Protein AF-A0A2V9U7S8-F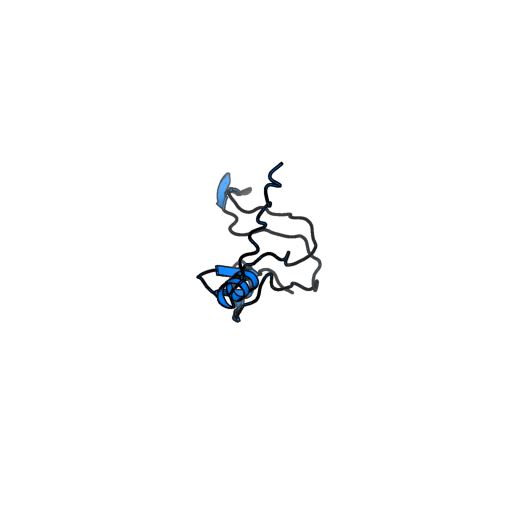1 (afdb_monomer_lite)

Sequence (102 aa):
MRLSGHRCLTRNATTADWLRANSAPNLWPVEGQVTGSFGERIDPFNGEGAFHTGVDIAATVGQPVVAPADGVVDFADFMGGYGRAIILEHGHGIVTRFGHLS

Secondary structure (DSSP, 8-state):
--------------HHHHHHHHTS--S-SS-S-EEE-SEEEE-TTT--EEEE-S-EE---TT-----SSS-EEEEEEEETTTE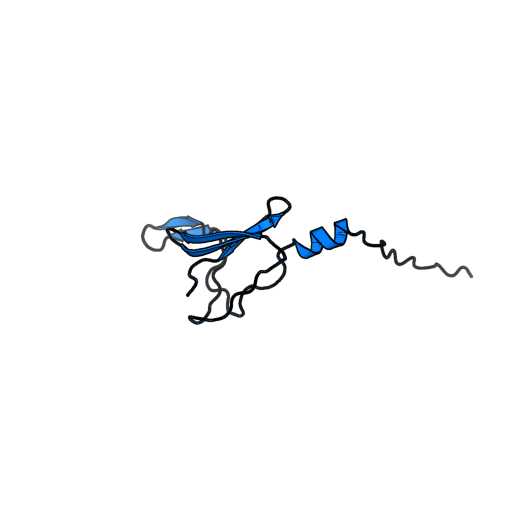EEEEEEEETTEEEEE-S--

Foldseek 3Di:
DDDDDPPPPPPPDDPVNVLVVQLDQADDFFDADFPDDFAWDQDPPPRDIDGDHDIDGDDDAPGGTHGSGDFDWPDFQQDPPFGTKTKTDSDPPDIDIHGPHD

Structure (mmCIF, N/CA/C/O backbone):
data_AF-A0A2V9U7S8-F1
#
_entry.id   AF-A0A2V9U7S8-F1
#
loop_
_atom_site.group_PDB
_atom_site.id
_atom_site.type_symbol
_atom_site.label_atom_id
_atom_site.label_alt_id
_atom_site.label_comp_id
_atom_site.label_asym_id
_atom_site.label_entity_id
_atom_site.label_seq_id
_atom_site.pdbx_PDB_ins_code
_atom_site.Cartn_x
_atom_site.Cartn_y
_atom_site.Cartn_z
_atom_site.occupancy
_atom_site.B_iso_or_equiv
_atom_site.auth_seq_id
_atom_site.auth_comp_id
_atom_site.auth_asym_id
_atom_site.auth_atom_id
_atom_site.pdbx_PDB_model_num
ATOM 1 N N . MET A 1 1 ? 21.425 35.302 -41.911 1.00 39.81 1 MET A N 1
ATOM 2 C CA . MET A 1 1 ? 20.338 35.050 -40.941 1.00 39.81 1 MET A CA 1
ATOM 3 C C . MET A 1 1 ? 20.243 33.536 -40.723 1.00 39.81 1 MET A C 1
ATOM 5 O O . MET A 1 1 ? 19.688 32.850 -41.569 1.00 39.81 1 MET A O 1
ATOM 9 N N . ARG A 1 2 ? 20.905 32.972 -39.701 1.00 36.66 2 ARG A N 1
ATOM 10 C CA . ARG A 1 2 ? 20.829 31.529 -39.392 1.00 36.66 2 ARG A CA 1
ATOM 11 C C . ARG A 1 2 ? 19.683 31.315 -38.406 1.00 36.66 2 ARG A C 1
ATOM 13 O O . ARG A 1 2 ? 19.734 31.860 -37.310 1.00 36.66 2 ARG A O 1
ATOM 20 N N . LEU A 1 3 ? 18.669 30.545 -38.793 1.00 43.00 3 LEU A N 1
ATOM 21 C CA . LEU A 1 3 ? 17.646 30.070 -37.865 1.00 43.00 3 LEU A CA 1
ATOM 22 C C . LEU A 1 3 ? 18.256 28.934 -37.035 1.00 43.00 3 LEU A C 1
ATOM 24 O O . LEU A 1 3 ? 18.629 27.889 -37.567 1.00 43.00 3 LEU A O 1
ATOM 28 N N . SER A 1 4 ? 18.422 29.189 -35.738 1.00 44.34 4 SER A N 1
ATOM 29 C CA . SER A 1 4 ? 18.820 28.197 -34.744 1.00 44.34 4 SER A CA 1
ATOM 30 C C . SER A 1 4 ? 17.669 27.209 -34.560 1.00 44.34 4 SER A C 1
ATOM 32 O O . SER A 1 4 ? 16.611 27.563 -34.044 1.00 44.34 4 SER A O 1
ATOM 34 N N . GLY A 1 5 ? 17.851 25.980 -35.041 1.00 44.50 5 GLY A N 1
ATOM 35 C CA . GLY A 1 5 ? 16.905 24.895 -34.821 1.00 44.50 5 GLY A CA 1
ATOM 36 C C . GLY A 1 5 ? 16.951 24.453 -33.363 1.00 44.50 5 GLY A C 1
ATOM 37 O O . GLY A 1 5 ? 17.917 23.822 -32.933 1.00 44.50 5 GLY A O 1
ATOM 38 N N . HIS A 1 6 ? 15.900 24.759 -32.607 1.00 49.09 6 HIS A N 1
ATOM 39 C CA . HIS A 1 6 ? 15.660 24.153 -31.304 1.00 49.09 6 HIS A CA 1
ATOM 40 C C . HIS A 1 6 ? 15.389 22.659 -31.501 1.00 49.09 6 HIS A C 1
ATOM 42 O O . HIS A 1 6 ? 14.307 22.239 -31.906 1.00 49.09 6 HIS A O 1
ATOM 48 N N . ARG A 1 7 ? 16.415 21.848 -31.250 1.00 50.00 7 ARG A N 1
ATOM 49 C CA . ARG A 1 7 ? 16.328 20.391 -31.251 1.00 50.00 7 ARG A CA 1
ATOM 50 C C . ARG A 1 7 ?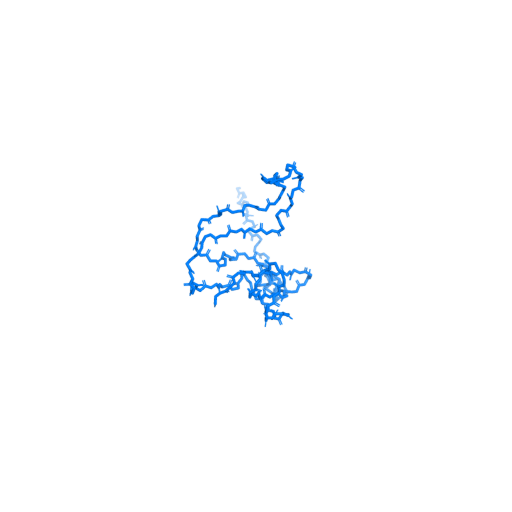 15.604 19.964 -29.972 1.00 50.00 7 ARG A C 1
ATOM 52 O O . ARG A 1 7 ? 16.228 19.829 -28.925 1.00 50.00 7 ARG A O 1
ATOM 59 N N . CYS A 1 8 ? 14.287 19.786 -30.050 1.00 55.97 8 CYS A N 1
ATOM 60 C CA . CYS A 1 8 ? 13.539 19.061 -29.027 1.00 55.97 8 CYS A CA 1
ATOM 61 C C . CYS A 1 8 ? 13.975 17.591 -29.100 1.00 55.97 8 CYS A C 1
ATOM 63 O O . CYS A 1 8 ? 13.658 16.887 -30.057 1.00 55.97 8 CYS A O 1
ATOM 65 N N . LEU A 1 9 ? 14.800 17.150 -28.149 1.00 51.44 9 LEU A N 1
ATOM 66 C CA . LEU A 1 9 ? 15.236 15.760 -28.047 1.00 51.44 9 LEU A CA 1
ATOM 67 C C . LEU A 1 9 ? 14.093 14.923 -27.460 1.00 51.44 9 LEU A C 1
ATOM 69 O O . LEU A 1 9 ? 14.092 14.617 -26.271 1.00 51.44 9 LEU A O 1
ATOM 73 N N . THR A 1 10 ? 13.125 14.515 -28.279 1.00 58.38 10 THR A N 1
ATOM 74 C CA . THR A 1 10 ? 12.291 13.360 -27.930 1.00 58.38 10 THR A CA 1
ATOM 75 C C . THR A 1 10 ? 13.189 12.128 -28.009 1.00 58.38 10 THR A C 1
ATOM 77 O O . THR A 1 10 ? 13.461 11.616 -29.096 1.00 58.38 10 THR A O 1
ATOM 80 N N . ARG A 1 11 ? 13.737 11.679 -26.872 1.00 67.25 11 ARG A N 1
ATOM 81 C CA . ARG A 1 11 ? 14.354 10.348 -26.795 1.00 67.25 11 ARG A CA 1
ATOM 82 C C . ARG A 1 11 ? 13.294 9.338 -27.229 1.00 67.25 11 ARG A C 1
ATOM 84 O O . ARG A 1 11 ? 12.199 9.336 -26.676 1.00 67.25 11 ARG A O 1
ATOM 91 N N . ASN A 1 12 ? 13.611 8.512 -28.221 1.00 77.81 12 ASN A N 1
ATOM 92 C CA . ASN A 1 12 ? 12.754 7.393 -28.593 1.00 77.81 12 ASN A CA 1
ATOM 93 C C . ASN A 1 12 ? 12.749 6.420 -27.405 1.00 77.81 12 ASN A C 1
ATOM 95 O O . ASN A 1 12 ? 13.772 5.789 -27.137 1.00 77.81 12 ASN A O 1
ATOM 99 N N . ALA A 1 13 ? 11.649 6.382 -26.653 1.00 81.94 13 ALA A N 1
ATOM 100 C CA . ALA A 1 13 ? 11.529 5.537 -25.472 1.00 81.94 13 ALA A CA 1
ATOM 101 C C . ALA A 1 13 ? 11.602 4.061 -25.878 1.00 81.94 13 ALA A C 1
ATOM 103 O O . ALA A 1 13 ? 10.939 3.626 -26.823 1.00 81.94 13 ALA A O 1
ATOM 104 N N . THR A 1 14 ? 12.428 3.300 -25.173 1.00 90.38 14 THR A N 1
ATOM 105 C CA . THR A 1 14 ? 12.557 1.856 -25.371 1.00 90.38 14 THR A CA 1
ATOM 106 C C . THR A 1 14 ? 11.468 1.111 -24.601 1.00 90.38 14 THR A C 1
ATOM 108 O O . THR A 1 14 ? 10.875 1.647 -23.667 1.00 90.38 14 THR A O 1
ATOM 111 N N . THR A 1 15 ? 11.234 -0.162 -24.924 1.00 85.81 15 THR A N 1
ATOM 112 C CA . THR A 1 15 ? 10.356 -1.028 -24.116 1.00 85.81 15 THR A CA 1
ATOM 113 C C . THR A 1 15 ? 10.787 -1.068 -22.648 1.00 85.81 15 THR A C 1
ATOM 115 O O . THR A 1 15 ? 9.940 -1.073 -21.764 1.00 85.81 15 THR A O 1
ATOM 118 N N . ALA A 1 16 ? 12.095 -1.037 -22.369 1.00 85.50 16 ALA A N 1
ATOM 119 C CA . ALA A 1 16 ? 12.609 -1.012 -21.002 1.00 85.50 16 ALA A CA 1
ATOM 120 C C . ALA A 1 16 ? 12.240 0.282 -20.255 1.00 85.50 16 ALA A C 1
ATOM 122 O O . ALA A 1 16 ? 11.968 0.232 -19.058 1.00 85.50 16 ALA A O 1
ATOM 123 N N . ASP A 1 17 ? 12.193 1.422 -20.951 1.00 88.25 17 ASP A N 1
ATOM 124 C CA . ASP A 1 17 ? 11.763 2.691 -20.355 1.00 88.25 17 ASP A CA 1
ATOM 125 C C . ASP A 1 17 ? 10.276 2.641 -19.976 1.00 88.25 17 ASP A C 1
ATOM 127 O O . ASP A 1 17 ? 9.909 3.054 -18.877 1.00 88.25 17 ASP A O 1
ATOM 131 N N . TRP A 1 18 ? 9.436 2.063 -20.842 1.00 84.25 18 TRP A N 1
ATOM 132 C CA . TRP A 1 18 ? 8.008 1.879 -20.566 1.00 84.25 18 TRP A CA 1
ATOM 133 C C . TRP A 1 18 ? 7.744 0.906 -19.419 1.00 84.25 18 TRP A C 1
ATOM 135 O O . TRP A 1 18 ? 6.954 1.214 -18.535 1.00 84.25 18 TRP A O 1
ATOM 145 N N . LEU A 1 19 ? 8.446 -0.230 -19.382 1.00 85.81 19 LEU A N 1
ATOM 146 C CA . LEU A 1 19 ? 8.313 -1.197 -18.289 1.00 85.81 19 LEU A CA 1
ATOM 147 C C . LEU A 1 19 ? 8.678 -0.573 -16.938 1.00 85.81 19 LEU A C 1
ATOM 149 O O . LEU A 1 19 ? 7.960 -0.767 -15.963 1.00 85.81 19 LEU A O 1
ATOM 153 N N . ARG A 1 20 ? 9.748 0.231 -16.888 1.00 86.94 20 ARG A N 1
ATOM 154 C CA . ARG A 1 20 ? 10.121 0.954 -15.665 1.00 86.94 20 ARG A CA 1
ATOM 155 C C . ARG A 1 20 ? 9.073 1.977 -15.247 1.00 86.94 20 ARG A C 1
ATOM 157 O O . ARG A 1 20 ? 8.778 2.077 -14.060 1.00 86.94 20 ARG A O 1
ATOM 164 N N . ALA A 1 21 ? 8.529 2.730 -16.201 1.00 88.56 21 ALA A N 1
ATOM 165 C CA . ALA A 1 21 ? 7.495 3.720 -15.921 1.00 88.56 21 ALA A CA 1
ATOM 166 C C . ALA A 1 21 ? 6.223 3.065 -15.360 1.00 88.56 21 ALA A C 1
ATOM 168 O O . ALA A 1 21 ? 5.677 3.556 -14.379 1.00 88.56 21 ALA A O 1
ATOM 169 N N . ASN A 1 22 ? 5.806 1.932 -15.927 1.00 91.94 22 ASN A N 1
ATOM 170 C CA . ASN A 1 22 ? 4.645 1.174 -15.463 1.00 91.94 22 ASN A CA 1
ATOM 171 C C . ASN A 1 22 ? 4.822 0.583 -14.058 1.00 91.94 22 ASN A C 1
ATOM 173 O O . ASN A 1 22 ? 3.861 0.527 -13.297 1.00 91.94 22 ASN A O 1
ATOM 177 N N . SER A 1 23 ? 6.042 0.163 -13.708 1.00 93.75 23 SER A N 1
ATOM 178 C CA . SER A 1 23 ? 6.373 -0.347 -12.371 1.00 93.75 23 SER A CA 1
ATOM 179 C C . SER A 1 23 ? 6.556 0.734 -11.302 1.00 93.75 23 SER A C 1
ATOM 181 O O . SER A 1 23 ? 6.769 0.408 -10.140 1.00 93.75 23 SER A O 1
ATOM 183 N N . ALA A 1 24 ? 6.559 2.018 -11.663 1.00 95.00 24 ALA A N 1
ATOM 184 C CA . ALA A 1 24 ? 6.827 3.096 -10.717 1.00 95.00 24 ALA A CA 1
ATOM 185 C C . ALA A 1 24 ? 5.522 3.542 -10.033 1.00 95.00 24 ALA A C 1
ATOM 187 O O . ALA A 1 24 ? 4.683 4.138 -10.708 1.00 95.00 24 ALA A O 1
ATOM 188 N N . PRO A 1 25 ? 5.340 3.319 -8.714 1.00 95.69 25 PRO A N 1
ATOM 189 C CA . PRO A 1 25 ? 4.115 3.694 -8.011 1.00 95.69 25 PRO A CA 1
ATOM 190 C C . PRO A 1 25 ? 3.905 5.207 -8.044 1.00 95.69 25 PRO A C 1
ATOM 192 O O . PRO A 1 25 ? 4.613 5.955 -7.370 1.00 95.69 25 PRO A O 1
ATOM 195 N N . ASN A 1 26 ? 2.953 5.667 -8.850 1.00 94.00 26 ASN A N 1
ATOM 196 C CA . ASN A 1 26 ? 2.701 7.092 -9.061 1.00 94.00 26 ASN A CA 1
ATOM 197 C C . ASN A 1 26 ? 1.213 7.466 -9.043 1.00 94.00 26 ASN A C 1
ATOM 199 O O . ASN A 1 26 ? 0.898 8.657 -9.054 1.00 94.00 26 ASN A O 1
ATOM 203 N N . LEU A 1 27 ? 0.305 6.487 -8.983 1.00 95.12 27 LEU A N 1
ATOM 204 C CA . LEU A 1 27 ? -1.115 6.742 -8.758 1.00 95.12 27 LEU A CA 1
ATOM 205 C C . LEU A 1 27 ? -1.419 6.824 -7.260 1.00 95.12 27 LEU A C 1
ATOM 207 O O . LEU A 1 27 ? -0.798 6.158 -6.430 1.00 95.12 27 LEU A O 1
ATOM 211 N N . TRP A 1 28 ? -2.417 7.634 -6.921 1.00 95.38 28 TRP A N 1
ATOM 212 C CA . TRP A 1 28 ? -2.945 7.709 -5.566 1.00 95.38 28 TRP A CA 1
ATOM 213 C C . TRP A 1 28 ? -3.886 6.514 -5.320 1.00 95.38 28 TRP A C 1
ATOM 215 O O . TRP A 1 28 ? -4.815 6.324 -6.107 1.00 95.38 28 TRP A O 1
ATOM 225 N N . PRO A 1 29 ? -3.667 5.687 -4.279 1.00 96.75 29 PRO A N 1
ATOM 226 C CA . PRO A 1 29 ? -4.339 4.389 -4.158 1.00 96.75 29 PRO A CA 1
ATOM 227 C C . PRO A 1 29 ? -5.801 4.483 -3.706 1.00 96.75 29 PRO A C 1
ATOM 229 O O . PRO A 1 29 ? -6.577 3.562 -3.951 1.00 96.75 29 PRO A O 1
ATOM 232 N N . VAL A 1 30 ? -6.187 5.573 -3.037 1.00 97.19 30 VAL A N 1
ATOM 233 C CA . VAL A 1 30 ? -7.566 5.828 -2.603 1.00 97.19 30 VAL A CA 1
ATOM 234 C C . VAL A 1 30 ? -7.799 7.326 -2.435 1.00 97.19 30 VAL A C 1
ATOM 236 O O . VAL A 1 30 ? -6.960 8.030 -1.880 1.00 97.19 30 VAL A O 1
ATOM 239 N N . GLU A 1 31 ? -8.932 7.841 -2.903 1.00 95.38 31 GLU A N 1
ATOM 240 C CA . GLU A 1 31 ? -9.289 9.247 -2.696 1.00 95.38 31 GLU A CA 1
ATOM 241 C C . GLU A 1 31 ? -9.654 9.516 -1.230 1.00 95.38 31 GLU A C 1
ATOM 243 O O . GLU A 1 31 ? -10.567 8.894 -0.684 1.00 95.38 31 GLU A O 1
ATOM 248 N N . GLY A 1 32 ? -8.952 10.465 -0.604 1.00 95.31 32 GLY A N 1
ATOM 249 C CA . GLY A 1 32 ? -9.151 10.811 0.799 1.00 95.31 32 GLY A CA 1
ATOM 250 C C . GLY A 1 32 ? -8.124 11.808 1.331 1.00 95.31 32 GLY A C 1
ATOM 251 O O . GLY A 1 32 ? -7.112 12.095 0.689 1.00 95.31 32 GLY A O 1
ATOM 252 N N . GLN A 1 33 ? -8.389 12.352 2.520 1.00 96.81 33 GLN A N 1
ATOM 253 C CA . GLN A 1 33 ? -7.443 13.228 3.214 1.00 96.81 33 GLN A CA 1
ATOM 254 C C . GLN A 1 33 ? -6.324 12.404 3.851 1.00 96.81 33 GLN A C 1
ATOM 256 O O . GLN A 1 33 ? -6.590 11.363 4.445 1.00 96.81 33 GLN A O 1
ATOM 261 N N . VAL A 1 34 ? -5.087 12.899 3.795 1.00 96.00 34 VAL A N 1
ATOM 262 C CA . VAL A 1 34 ? -3.992 12.325 4.587 1.00 96.00 34 VAL A CA 1
ATOM 263 C C . VAL A 1 34 ? -4.233 12.648 6.060 1.00 96.00 34 VAL A C 1
ATOM 265 O O . VAL A 1 34 ? -4.235 13.814 6.452 1.00 96.00 34 VAL A O 1
ATOM 268 N N . THR A 1 35 ? -4.444 11.618 6.871 1.00 94.69 35 THR A N 1
ATOM 269 C CA . THR A 1 35 ? -4.663 11.722 8.323 1.00 94.69 35 THR A CA 1
ATOM 270 C C . THR A 1 35 ? -3.408 11.364 9.115 1.00 94.69 35 THR A C 1
ATOM 272 O O . THR A 1 35 ? -3.218 11.832 10.240 1.00 94.69 35 THR A O 1
ATOM 275 N N . GLY A 1 36 ? -2.506 10.590 8.512 1.00 90.19 36 GLY A N 1
ATOM 276 C CA . GLY A 1 36 ? -1.226 10.209 9.090 1.00 90.19 36 GLY A CA 1
ATOM 277 C C . GLY A 1 36 ? -0.110 10.345 8.070 1.00 90.19 36 GLY A C 1
ATOM 278 O O . GLY A 1 36 ? -0.044 9.578 7.120 1.00 90.19 36 GLY A O 1
ATOM 279 N N . SER A 1 37 ? 0.790 11.305 8.268 1.00 91.25 37 SER A N 1
ATOM 280 C CA . SER A 1 37 ? 1.989 11.428 7.436 1.00 91.25 37 SER A CA 1
ATOM 281 C C . SER A 1 37 ? 3.034 10.379 7.813 1.00 91.25 37 SER A C 1
ATOM 283 O O . SER A 1 37 ? 3.081 9.926 8.958 1.00 91.25 37 SER A O 1
ATOM 285 N N . PHE A 1 38 ? 3.899 10.050 6.859 1.00 92.69 38 PHE A N 1
ATOM 286 C CA . PHE A 1 38 ? 5.116 9.279 7.095 1.00 92.69 38 PHE A CA 1
ATOM 287 C C . PHE A 1 38 ? 6.099 10.055 7.982 1.00 92.69 38 PHE A C 1
ATOM 289 O O . PHE A 1 38 ? 6.239 11.272 7.825 1.00 92.69 38 PHE A O 1
ATOM 296 N N . GLY A 1 39 ? 6.823 9.348 8.852 1.00 90.75 39 GLY A N 1
ATOM 297 C CA . GLY A 1 39 ? 7.943 9.896 9.619 1.00 90.75 39 GLY A CA 1
ATOM 298 C C . GLY A 1 39 ? 7.802 9.790 11.137 1.00 90.75 39 GLY A C 1
ATOM 299 O O . GLY A 1 39 ? 6.948 9.074 11.663 1.00 90.75 39 GLY A O 1
ATOM 300 N N . GLU A 1 40 ? 8.683 10.504 11.839 1.00 84.62 40 GLU A N 1
ATOM 301 C CA . GLU A 1 40 ? 8.725 10.540 13.302 1.00 84.62 40 GLU A CA 1
ATOM 302 C C . GLU A 1 40 ? 7.493 11.222 13.897 1.00 84.62 40 GLU A C 1
ATOM 304 O O . GLU A 1 40 ? 7.010 12.250 13.416 1.00 84.62 40 GLU A O 1
ATOM 309 N N . ARG A 1 41 ? 6.998 10.639 14.985 1.00 79.69 41 ARG A N 1
ATOM 310 C CA . ARG A 1 41 ? 5.890 11.133 15.793 1.00 79.69 41 ARG A CA 1
ATOM 311 C C . ARG A 1 41 ? 6.243 10.910 17.261 1.00 79.69 41 ARG A C 1
ATOM 313 O O . ARG A 1 41 ? 7.027 10.029 17.598 1.00 79.69 41 ARG A O 1
ATOM 320 N N . ILE A 1 42 ? 5.658 11.710 18.137 1.00 75.75 42 ILE A N 1
ATOM 321 C CA . ILE A 1 42 ? 5.751 11.479 19.579 1.00 75.75 42 ILE A CA 1
ATOM 322 C C . ILE A 1 42 ? 4.627 10.512 19.943 1.00 75.75 42 ILE A C 1
ATOM 324 O O . ILE A 1 42 ? 3.469 10.768 19.603 1.00 75.75 42 ILE A O 1
ATOM 328 N N . ASP A 1 43 ? 4.967 9.405 20.597 1.00 68.12 43 ASP A N 1
ATOM 329 C CA . ASP A 1 43 ? 3.994 8.475 21.155 1.00 68.12 43 ASP A CA 1
ATOM 330 C C . ASP A 1 43 ? 3.147 9.217 22.210 1.00 68.12 43 ASP A C 1
ATOM 332 O O . ASP A 1 43 ? 3.693 9.761 23.178 1.00 68.12 43 ASP A O 1
ATOM 336 N N . PRO A 1 44 ? 1.815 9.287 22.040 1.00 66.88 44 PRO A N 1
ATOM 337 C CA . PRO A 1 44 ? 0.957 10.072 22.922 1.00 66.88 44 PRO A CA 1
ATOM 338 C C . PRO A 1 44 ? 0.764 9.445 24.314 1.00 66.88 44 PRO A C 1
ATOM 340 O O . PRO A 1 44 ? 0.177 10.091 25.181 1.00 66.88 44 PRO A O 1
ATOM 343 N N . PHE A 1 45 ? 1.223 8.211 24.542 1.00 69.38 45 PHE A N 1
ATOM 344 C CA . PHE A 1 45 ? 1.042 7.463 25.785 1.00 69.38 45 PHE A CA 1
ATOM 345 C C . PHE A 1 45 ? 2.291 7.448 26.667 1.00 69.38 45 PHE A C 1
ATOM 347 O O . PHE A 1 45 ? 2.160 7.575 27.884 1.00 69.38 45 PHE A O 1
ATOM 354 N N . ASN A 1 46 ? 3.487 7.298 26.092 1.00 79.12 46 ASN A N 1
ATOM 355 C CA . ASN A 1 46 ? 4.739 7.251 26.863 1.00 79.12 46 ASN A CA 1
ATOM 356 C C . ASN A 1 46 ? 5.721 8.393 26.536 1.00 79.12 46 ASN A C 1
ATOM 358 O O . ASN A 1 46 ? 6.716 8.549 27.242 1.00 79.12 46 ASN A O 1
ATOM 362 N N . GLY A 1 47 ? 5.429 9.218 25.524 1.00 69.69 47 GLY A N 1
ATOM 363 C CA . GLY A 1 47 ? 6.280 10.335 25.112 1.00 69.69 47 GLY A CA 1
ATOM 364 C C . GLY A 1 47 ? 7.566 9.917 24.393 1.00 69.69 47 GLY A C 1
ATOM 365 O O . GLY A 1 47 ? 8.400 10.777 24.110 1.00 69.69 47 GLY A O 1
ATOM 366 N N . GLU A 1 48 ? 7.743 8.628 24.098 1.00 73.81 48 GLU A N 1
ATOM 367 C CA . GLU A 1 48 ? 8.875 8.133 23.321 1.00 73.81 48 GLU A CA 1
ATOM 368 C C . GLU A 1 48 ? 8.671 8.384 21.820 1.00 73.81 48 GLU A C 1
ATOM 370 O O . GLU A 1 48 ? 7.569 8.656 21.342 1.00 73.81 48 GLU A O 1
ATOM 375 N N . GLY A 1 49 ? 9.757 8.331 21.049 1.00 71.94 49 GLY A N 1
ATOM 376 C CA . GLY A 1 49 ? 9.676 8.458 19.597 1.00 71.94 49 GLY A CA 1
ATOM 377 C C . GLY A 1 49 ? 9.017 7.227 18.975 1.00 71.94 49 GLY A C 1
ATOM 378 O O . GLY A 1 49 ? 9.513 6.113 19.127 1.00 71.94 49 GLY A O 1
ATOM 379 N N . ALA A 1 50 ? 7.939 7.432 18.224 1.00 78.75 50 ALA A N 1
ATOM 380 C CA . ALA A 1 50 ? 7.334 6.436 17.348 1.00 78.75 50 ALA A CA 1
ATOM 381 C C . ALA A 1 50 ? 7.590 6.817 15.883 1.00 78.75 50 ALA A C 1
ATOM 383 O O . ALA A 1 50 ? 7.568 7.992 15.525 1.00 78.75 50 ALA A O 1
ATOM 384 N N . PHE A 1 51 ? 7.810 5.839 15.005 1.00 84.88 51 PHE A N 1
ATOM 385 C CA . PHE A 1 51 ? 8.024 6.101 13.580 1.00 84.88 51 PHE A CA 1
ATOM 386 C C . PHE A 1 51 ? 6.896 5.503 12.744 1.00 84.88 51 PHE A C 1
ATOM 388 O O . PHE A 1 51 ? 6.690 4.289 12.736 1.00 84.88 51 PHE A O 1
ATOM 395 N N . HIS A 1 52 ? 6.177 6.353 12.015 1.00 89.88 52 HIS A N 1
ATOM 396 C CA . HIS A 1 52 ? 5.136 5.919 11.102 1.00 89.88 52 HIS A CA 1
ATOM 397 C C . HIS A 1 52 ? 5.745 5.588 9.738 1.00 89.88 52 HIS A C 1
ATOM 399 O O . HIS A 1 52 ? 6.187 6.468 9.000 1.00 89.88 52 HIS A O 1
ATOM 405 N N . THR A 1 53 ? 5.783 4.296 9.416 1.00 91.69 53 THR A N 1
ATOM 406 C CA . THR A 1 53 ? 6.424 3.749 8.210 1.00 91.69 53 THR A CA 1
ATOM 407 C C . THR A 1 53 ? 5.541 3.806 6.960 1.00 91.69 53 THR A C 1
ATOM 409 O O . THR A 1 53 ? 5.910 3.248 5.929 1.00 91.69 53 THR A O 1
ATOM 412 N N . GLY A 1 54 ? 4.400 4.497 7.023 1.00 92.62 54 GLY A N 1
ATOM 413 C CA . GLY A 1 54 ? 3.445 4.622 5.927 1.00 92.62 54 GLY A CA 1
ATOM 414 C C . GLY A 1 54 ? 2.725 5.967 5.917 1.00 92.62 54 GLY A C 1
ATOM 415 O O . GLY A 1 54 ? 3.106 6.907 6.612 1.00 92.62 54 GLY A O 1
ATOM 416 N N . VAL A 1 55 ? 1.690 6.054 5.087 1.00 95.31 55 VAL A N 1
ATOM 417 C CA . VAL A 1 55 ? 0.775 7.195 5.024 1.00 95.31 55 VAL A CA 1
ATOM 418 C C . VAL A 1 55 ? -0.639 6.669 5.226 1.00 95.31 55 VAL A C 1
ATOM 420 O O . VAL A 1 55 ? -1.060 5.765 4.507 1.00 95.31 55 VAL A O 1
ATOM 423 N N . ASP A 1 56 ? -1.368 7.263 6.166 1.00 96.19 56 ASP A N 1
ATOM 424 C CA . ASP A 1 56 ? -2.776 6.959 6.395 1.00 96.19 56 ASP A CA 1
ATOM 425 C C . ASP A 1 56 ? -3.633 7.932 5.597 1.00 96.19 56 ASP A C 1
ATOM 427 O O . ASP A 1 56 ? -3.499 9.156 5.717 1.00 96.19 56 ASP A O 1
ATOM 431 N N . ILE A 1 57 ? -4.530 7.373 4.791 1.00 97.50 57 ILE A N 1
ATOM 432 C CA . ILE A 1 57 ? -5.482 8.117 3.977 1.00 97.50 57 ILE A CA 1
ATOM 433 C C . ILE A 1 57 ? -6.878 7.757 4.477 1.00 97.50 57 ILE A C 1
ATOM 435 O O . ILE A 1 57 ? -7.227 6.582 4.573 1.00 97.50 57 ILE A O 1
ATOM 439 N N . ALA A 1 58 ? -7.677 8.768 4.813 1.00 97.19 58 ALA A N 1
ATOM 440 C CA . ALA A 1 58 ? -9.054 8.570 5.239 1.00 97.19 58 ALA A CA 1
ATOM 441 C C . ALA A 1 58 ? -9.869 7.900 4.126 1.00 97.19 58 ALA A C 1
ATOM 443 O O . ALA A 1 58 ? -9.938 8.417 3.014 1.00 97.19 58 ALA A O 1
ATOM 444 N N . ALA A 1 59 ? -10.526 6.791 4.453 1.00 97.06 59 ALA A N 1
ATOM 445 C CA . ALA A 1 59 ? -11.396 6.056 3.547 1.00 97.06 59 ALA A CA 1
ATOM 446 C C . ALA A 1 59 ? -12.608 5.495 4.302 1.00 97.06 59 ALA A C 1
ATOM 448 O O . ALA A 1 59 ? -12.566 5.283 5.517 1.00 97.06 59 ALA A O 1
ATOM 449 N N . THR A 1 60 ? -13.698 5.252 3.579 1.00 97.25 60 THR A N 1
ATOM 450 C CA . THR A 1 60 ? -14.866 4.535 4.113 1.00 97.25 60 THR A CA 1
ATOM 451 C C . THR A 1 60 ? -14.677 3.019 3.995 1.00 97.25 60 THR A C 1
ATOM 453 O O . THR A 1 60 ? -13.955 2.538 3.124 1.00 97.25 60 THR A O 1
ATOM 456 N N . VAL A 1 61 ? -15.318 2.240 4.873 1.00 97.00 61 VAL A N 1
ATOM 457 C CA . VAL A 1 61 ? -15.285 0.766 4.794 1.00 97.00 61 VAL A CA 1
ATOM 458 C C . VAL A 1 61 ? -15.864 0.317 3.448 1.00 97.00 61 VAL A C 1
ATOM 460 O O . VAL A 1 61 ? -16.950 0.749 3.070 1.00 97.00 61 VAL A O 1
ATOM 463 N N . GLY A 1 62 ? -15.147 -0.554 2.734 1.00 96.81 62 GLY A N 1
ATOM 464 C CA . GLY A 1 62 ? -15.529 -1.040 1.407 1.00 96.81 62 GLY A CA 1
ATOM 465 C C . GLY A 1 62 ? -15.149 -0.110 0.254 1.00 96.81 62 GLY A C 1
ATOM 466 O O . GLY A 1 62 ? -15.420 -0.450 -0.897 1.00 96.81 62 GLY A O 1
ATOM 467 N N . GLN A 1 63 ? -14.526 1.044 0.523 1.00 97.75 63 GLN A N 1
ATOM 468 C CA . GLN A 1 63 ? -14.043 1.926 -0.535 1.00 97.75 63 GLN A CA 1
ATOM 469 C C . GLN A 1 63 ? -12.965 1.211 -1.370 1.00 97.75 63 GLN A C 1
ATOM 471 O O . GLN A 1 63 ? -12.016 0.671 -0.794 1.00 97.75 63 GLN A O 1
ATOM 476 N N . PRO A 1 64 ? -13.080 1.194 -2.712 1.00 97.12 64 PRO A N 1
ATOM 477 C CA . PRO A 1 64 ? -12.090 0.546 -3.562 1.00 97.12 64 PRO A CA 1
ATOM 478 C C . PRO A 1 64 ? -10.696 1.156 -3.398 1.00 97.12 64 PRO A C 1
ATOM 480 O O . PRO A 1 64 ? -10.540 2.377 -3.416 1.00 97.12 64 PRO A O 1
ATOM 483 N N . VAL A 1 65 ? -9.692 0.286 -3.293 1.00 97.88 65 VAL A N 1
ATOM 484 C CA . VAL A 1 65 ? -8.269 0.642 -3.289 1.00 97.88 65 VAL A CA 1
ATOM 485 C C . VAL A 1 65 ? -7.655 0.146 -4.591 1.00 97.88 65 VAL A C 1
ATOM 487 O O . VAL A 1 65 ? -7.868 -1.005 -4.978 1.00 97.88 65 VAL A O 1
ATOM 490 N N . VAL A 1 66 ? -6.907 1.009 -5.273 1.00 97.69 66 VAL A N 1
ATOM 491 C CA . VAL A 1 66 ? -6.255 0.687 -6.546 1.00 97.69 66 VAL A CA 1
ATOM 492 C C . VAL A 1 66 ? -4.751 0.517 -6.371 1.00 97.69 66 VAL A C 1
ATOM 494 O O . VAL A 1 66 ? -4.121 1.176 -5.542 1.00 97.69 66 VAL A O 1
ATOM 497 N N . ALA A 1 67 ? -4.167 -0.367 -7.179 1.00 97.69 67 ALA A N 1
ATOM 498 C CA . ALA A 1 67 ? -2.722 -0.517 -7.238 1.00 97.69 67 ALA A CA 1
ATOM 499 C C . ALA A 1 67 ? -2.093 0.754 -7.847 1.00 97.69 67 ALA A C 1
ATOM 501 O O . ALA A 1 67 ? -2.548 1.219 -8.893 1.00 97.69 67 ALA A O 1
ATOM 502 N N . PRO A 1 68 ? -1.044 1.319 -7.227 1.00 97.19 68 PRO A N 1
ATOM 503 C CA . PRO A 1 68 ? -0.437 2.566 -7.670 1.00 97.19 68 PRO A CA 1
ATOM 504 C C . PRO A 1 68 ? 0.451 2.423 -8.918 1.00 97.19 68 PRO A C 1
ATOM 506 O O . PRO A 1 68 ? 0.898 3.434 -9.458 1.00 97.19 68 PRO A O 1
ATOM 509 N N . ALA A 1 69 ? 0.739 1.183 -9.323 1.00 97.50 69 ALA A N 1
ATOM 510 C CA . ALA A 1 69 ? 1.549 0.779 -10.470 1.00 97.50 69 ALA A CA 1
ATOM 511 C C . ALA A 1 69 ? 1.306 -0.705 -10.798 1.00 97.50 69 ALA A C 1
ATOM 513 O O . ALA A 1 69 ? 0.739 -1.437 -9.978 1.00 97.50 69 ALA A O 1
ATOM 514 N N . ASP A 1 70 ? 1.794 -1.152 -11.958 1.00 97.12 70 ASP A N 1
ATOM 515 C CA . ASP A 1 70 ? 1.820 -2.569 -12.335 1.00 97.12 70 ASP A CA 1
ATOM 516 C C . ASP A 1 70 ? 2.679 -3.362 -11.341 1.00 97.12 70 ASP A C 1
ATOM 518 O O . ASP A 1 70 ? 3.751 -2.909 -10.936 1.00 97.12 70 ASP A O 1
ATOM 522 N N . GLY A 1 71 ? 2.231 -4.553 -10.946 1.00 96.31 71 GLY A N 1
ATOM 523 C CA . GLY A 1 71 ? 2.958 -5.394 -9.997 1.00 96.31 71 GLY A CA 1
ATOM 524 C C . GLY A 1 71 ? 2.346 -6.779 -9.823 1.00 96.31 71 GLY A C 1
ATOM 525 O O . GLY A 1 71 ? 1.312 -7.104 -10.410 1.00 96.31 71 GLY A O 1
ATOM 526 N N . VAL A 1 72 ? 3.001 -7.594 -9.000 1.00 98.00 72 VAL A N 1
ATOM 527 C CA . VAL A 1 72 ? 2.581 -8.953 -8.644 1.00 98.00 72 VAL A CA 1
ATOM 528 C C . VAL A 1 72 ? 2.241 -8.997 -7.160 1.00 98.00 72 VAL A C 1
ATOM 530 O O . VAL A 1 72 ? 2.958 -8.437 -6.334 1.00 98.00 72 VAL A O 1
ATOM 533 N N . VAL A 1 73 ? 1.141 -9.666 -6.816 1.00 98.25 73 VAL A N 1
ATOM 534 C CA . VAL A 1 73 ? 0.772 -9.902 -5.416 1.00 98.25 73 VAL A CA 1
ATOM 535 C C . VAL A 1 73 ? 1.786 -10.852 -4.786 1.00 98.25 73 VAL A C 1
ATOM 537 O O . VAL A 1 73 ? 1.864 -12.015 -5.173 1.00 98.25 73 VAL A O 1
ATOM 540 N N . ASP A 1 74 ? 2.530 -10.348 -3.805 1.00 98.06 74 ASP A N 1
ATOM 541 C CA . ASP A 1 74 ? 3.475 -11.125 -2.994 1.00 98.06 74 ASP A CA 1
ATOM 542 C C . ASP A 1 74 ? 2.799 -11.668 -1.721 1.00 98.06 74 ASP A C 1
ATOM 544 O O . ASP A 1 74 ? 3.101 -12.762 -1.250 1.00 98.06 74 ASP A O 1
ATOM 548 N N . PHE A 1 75 ? 1.813 -10.935 -1.186 1.00 98.62 75 PHE A N 1
ATOM 549 C CA . PHE A 1 75 ? 1.044 -11.334 -0.005 1.00 98.62 75 PHE A CA 1
ATOM 550 C C . PHE A 1 75 ? -0.395 -10.805 -0.055 1.00 98.62 75 PHE A C 1
ATOM 552 O O . PHE A 1 75 ? -0.618 -9.659 -0.449 1.00 98.62 75 PHE A O 1
ATOM 559 N N . ALA A 1 76 ? -1.358 -11.615 0.396 1.00 98.25 76 ALA A N 1
ATOM 560 C CA . ALA A 1 76 ? -2.763 -11.233 0.556 1.00 98.25 76 ALA A CA 1
ATOM 561 C C . ALA A 1 76 ? -3.432 -12.059 1.672 1.00 98.25 76 ALA A C 1
ATOM 563 O O . ALA A 1 76 ? -4.020 -13.106 1.408 1.00 98.25 76 ALA A O 1
ATOM 564 N N . ASP A 1 77 ? -3.314 -11.604 2.921 1.00 98.44 77 ASP A N 1
ATOM 565 C CA . ASP A 1 77 ? -3.926 -12.237 4.101 1.00 98.44 77 ASP A CA 1
ATOM 566 C C . ASP A 1 77 ? -3.934 -11.256 5.298 1.00 98.44 77 ASP A C 1
ATOM 568 O O . ASP A 1 77 ? -3.649 -10.062 5.162 1.00 98.44 77 ASP A O 1
ATOM 572 N N . PHE A 1 78 ? -4.258 -11.733 6.497 1.00 98.19 78 PHE A N 1
ATOM 573 C CA . PHE A 1 78 ? -4.075 -11.009 7.747 1.00 98.19 78 PHE A CA 1
ATOM 574 C C . PHE A 1 78 ? -2.596 -10.908 8.141 1.00 98.19 78 PHE A C 1
ATOM 576 O O . PHE A 1 78 ? -1.876 -11.900 8.230 1.00 98.19 78 PHE A O 1
ATOM 583 N N . MET A 1 79 ? -2.164 -9.692 8.472 1.00 97.00 79 MET A N 1
ATOM 584 C CA . MET A 1 79 ? -0.830 -9.373 8.968 1.00 97.00 79 MET A CA 1
ATOM 585 C C . MET A 1 79 ? -0.936 -8.611 10.292 1.00 97.00 79 MET A C 1
ATOM 587 O O . MET A 1 79 ? -1.687 -7.642 10.411 1.00 97.00 79 MET A O 1
ATOM 591 N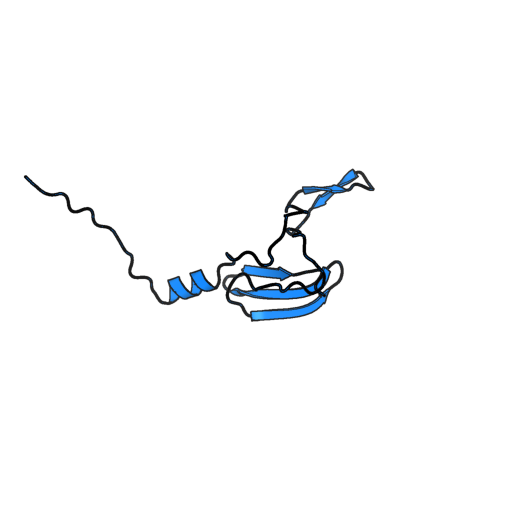 N . GLY A 1 80 ? -0.180 -9.044 11.305 1.00 94.81 80 GLY A N 1
ATOM 592 C CA . GLY A 1 80 ? -0.172 -8.407 12.626 1.00 94.81 80 GLY A CA 1
ATOM 593 C C . GLY A 1 80 ? 0.081 -6.897 12.540 1.00 94.81 80 GLY A C 1
ATOM 594 O O . GLY A 1 80 ? 0.896 -6.443 11.740 1.00 94.81 80 GLY A O 1
ATOM 595 N N . GLY A 1 81 ? -0.656 -6.111 13.327 1.00 90.94 81 GLY A N 1
ATOM 596 C CA . GLY A 1 81 ? -0.617 -4.642 13.292 1.00 90.94 81 GLY A CA 1
ATOM 597 C C . GLY A 1 81 ? -1.339 -4.009 12.094 1.00 90.94 81 GLY A C 1
ATOM 598 O O . GLY A 1 81 ? -1.986 -2.987 12.269 1.00 90.94 81 GLY A O 1
ATOM 599 N N . TYR A 1 82 ? -1.310 -4.637 10.914 1.00 94.75 82 TYR A N 1
ATOM 600 C CA . TYR A 1 82 ? -1.939 -4.130 9.687 1.00 94.75 82 TYR A CA 1
ATOM 601 C C . TYR A 1 82 ? -3.376 -4.632 9.470 1.00 94.75 82 TYR A C 1
ATOM 603 O O . TYR A 1 82 ? -4.127 -4.023 8.718 1.00 94.75 82 TYR A O 1
ATOM 611 N N . GLY A 1 83 ? -3.799 -5.730 10.101 1.00 97.50 83 GLY A N 1
ATOM 612 C CA . GLY A 1 83 ? -5.093 -6.356 9.799 1.00 97.50 83 GLY A CA 1
ATOM 613 C C . GLY A 1 83 ? -5.070 -7.041 8.429 1.00 97.50 83 GLY A C 1
ATOM 614 O O . GLY A 1 83 ? -4.056 -7.634 8.070 1.00 97.50 83 GLY A O 1
ATOM 615 N N . ARG A 1 84 ? -6.166 -6.985 7.659 1.00 98.25 84 ARG A N 1
ATOM 616 C CA . ARG A 1 84 ? -6.149 -7.473 6.268 1.00 98.25 84 ARG A CA 1
ATOM 617 C C . ARG A 1 84 ? -5.210 -6.613 5.441 1.00 98.25 84 ARG A C 1
ATOM 619 O O . ARG A 1 84 ? -5.387 -5.394 5.380 1.00 98.25 84 ARG A O 1
ATOM 626 N N . ALA A 1 85 ? -4.240 -7.261 4.814 1.00 98.38 85 ALA A N 1
ATOM 627 C CA . ALA A 1 85 ? -3.182 -6.591 4.094 1.00 98.38 85 ALA A CA 1
ATOM 628 C C . ALA A 1 85 ? -2.918 -7.229 2.732 1.00 98.38 85 ALA A C 1
ATOM 630 O O . ALA A 1 85 ? -3.035 -8.441 2.556 1.00 98.38 85 ALA A O 1
ATOM 631 N N . ILE A 1 86 ? -2.519 -6.384 1.784 1.00 98.50 86 ILE A N 1
ATOM 632 C CA . ILE A 1 86 ? -2.008 -6.790 0.474 1.00 98.50 86 ILE A CA 1
ATOM 633 C C . ILE A 1 86 ? -0.628 -6.163 0.287 1.00 98.50 86 ILE A C 1
ATOM 635 O O . ILE A 1 86 ? -0.418 -4.998 0.633 1.00 98.50 86 ILE A O 1
ATOM 639 N N . ILE A 1 87 ? 0.311 -6.934 -0.257 1.00 98.44 87 ILE A N 1
ATOM 640 C CA . ILE A 1 87 ? 1.648 -6.471 -0.635 1.00 98.44 87 ILE A CA 1
ATOM 641 C C . ILE A 1 87 ? 1.855 -6.745 -2.122 1.00 98.44 87 ILE A C 1
ATOM 643 O O . ILE A 1 87 ? 1.627 -7.867 -2.579 1.00 98.44 87 ILE A O 1
ATOM 647 N N . LEU A 1 88 ? 2.288 -5.720 -2.856 1.00 98.50 88 LEU A N 1
ATOM 648 C CA . LEU A 1 88 ? 2.615 -5.802 -4.278 1.00 98.50 88 LEU A CA 1
ATOM 649 C C . LEU A 1 88 ? 4.111 -5.565 -4.491 1.00 98.50 88 LEU A C 1
ATOM 651 O O . LEU A 1 88 ? 4.648 -4.561 -4.021 1.00 98.50 88 LEU A O 1
ATOM 655 N N . GLU A 1 89 ? 4.762 -6.459 -5.231 1.00 98.12 89 GLU A N 1
ATOM 656 C CA . GLU A 1 89 ? 6.119 -6.281 -5.755 1.00 98.12 89 GLU A CA 1
ATOM 657 C C . GLU A 1 89 ? 6.021 -5.704 -7.173 1.00 98.12 89 GLU A C 1
ATOM 659 O O . GLU A 1 89 ? 5.314 -6.244 -8.026 1.00 98.12 89 GLU A O 1
ATOM 664 N N . HIS A 1 90 ? 6.678 -4.569 -7.410 1.00 97.06 90 HIS A N 1
ATOM 665 C CA . HIS A 1 90 ? 6.610 -3.848 -8.685 1.00 97.06 90 HIS A CA 1
ATOM 666 C C . HIS A 1 90 ? 7.859 -4.059 -9.559 1.00 97.06 90 HIS A C 1
ATOM 668 O O . HIS A 1 90 ? 7.949 -3.548 -10.672 1.00 97.06 90 HIS A O 1
ATOM 674 N N . GLY A 1 91 ? 8.850 -4.805 -9.085 1.00 93.56 91 GLY A N 1
ATOM 675 C CA . GLY A 1 91 ? 10.181 -4.905 -9.658 1.00 93.56 91 GLY A CA 1
ATOM 676 C C . GLY A 1 91 ? 11.151 -3.894 -9.046 1.00 93.56 91 GLY A C 1
ATOM 677 O O . GLY A 1 91 ? 10.780 -2.933 -8.372 1.00 93.56 91 GLY A O 1
ATOM 678 N N . HIS A 1 92 ? 12.444 -4.090 -9.319 1.00 90.69 92 HIS A N 1
ATOM 679 C CA . HIS A 1 92 ? 13.529 -3.194 -8.887 1.00 90.69 92 HIS A CA 1
ATOM 680 C C . HIS A 1 92 ? 13.612 -2.980 -7.361 1.00 90.69 92 HIS A C 1
ATOM 682 O O . HIS A 1 92 ? 14.176 -1.984 -6.909 1.00 90.69 92 HIS A O 1
ATOM 688 N N . GLY A 1 93 ? 13.073 -3.914 -6.569 1.00 93.50 93 GLY A N 1
ATOM 689 C CA . GLY A 1 93 ? 13.037 -3.813 -5.109 1.00 93.50 93 GLY A CA 1
ATOM 690 C C . GLY A 1 93 ? 11.997 -2.821 -4.583 1.00 93.50 93 GLY A C 1
ATOM 691 O O . GLY A 1 93 ? 12.075 -2.426 -3.421 1.00 93.50 93 GLY A O 1
ATOM 692 N N . ILE A 1 94 ? 11.047 -2.397 -5.422 1.00 96.00 94 ILE A N 1
ATOM 693 C CA . ILE A 1 94 ? 9.962 -1.498 -5.037 1.00 96.00 94 ILE A CA 1
ATOM 694 C C . ILE A 1 94 ? 8.755 -2.333 -4.627 1.00 96.00 94 ILE A C 1
ATOM 696 O O . ILE A 1 94 ? 8.272 -3.178 -5.380 1.00 96.00 94 ILE A O 1
ATOM 700 N N . VAL A 1 95 ? 8.244 -2.052 -3.432 1.00 97.31 95 VAL A N 1
ATOM 701 C CA . VAL A 1 95 ? 7.101 -2.750 -2.850 1.00 97.31 95 VAL A CA 1
ATOM 702 C C . VAL A 1 95 ? 6.098 -1.730 -2.333 1.00 97.31 95 VAL A C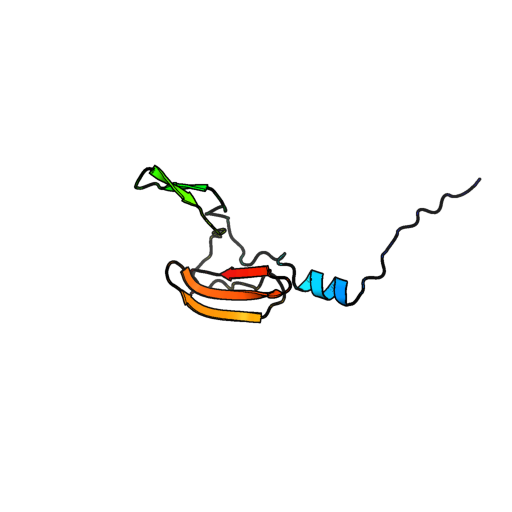 1
ATOM 704 O O . VAL A 1 95 ? 6.484 -0.747 -1.699 1.00 97.31 95 VAL A O 1
ATOM 707 N N . THR A 1 96 ? 4.810 -1.975 -2.566 1.00 97.88 96 THR A N 1
ATOM 708 C CA . THR A 1 96 ? 3.726 -1.235 -1.907 1.00 97.88 96 THR A CA 1
ATOM 709 C C . THR A 1 96 ? 2.960 -2.155 -0.970 1.00 97.88 96 THR A C 1
ATOM 711 O O . THR A 1 96 ? 2.810 -3.351 -1.222 1.00 97.88 96 THR A O 1
ATOM 714 N N . ARG A 1 97 ? 2.515 -1.606 0.162 1.00 97.88 97 ARG A N 1
ATOM 715 C CA . ARG A 1 97 ? 1.776 -2.332 1.195 1.00 97.88 97 ARG A CA 1
ATOM 716 C C . ARG A 1 97 ? 0.506 -1.570 1.528 1.00 97.88 97 ARG A C 1
ATOM 718 O O . ARG A 1 97 ? 0.562 -0.382 1.829 1.00 97.88 97 ARG A O 1
ATOM 725 N N . PHE A 1 98 ? -0.606 -2.288 1.538 1.00 98.06 98 PHE A N 1
ATOM 726 C CA . PHE A 1 98 ? -1.921 -1.788 1.914 1.00 98.06 98 PHE A CA 1
ATOM 727 C C . PHE A 1 98 ? -2.346 -2.494 3.192 1.00 98.06 98 PHE A C 1
ATOM 729 O O . PHE A 1 98 ? -2.327 -3.722 3.243 1.00 98.06 98 PHE A O 1
ATOM 736 N N . GLY A 1 99 ? -2.685 -1.725 4.222 1.00 97.44 99 GLY A N 1
ATOM 737 C CA . GLY A 1 99 ? -3.183 -2.230 5.497 1.00 97.44 99 GLY A CA 1
ATOM 738 C C . GLY A 1 99 ? -4.627 -1.813 5.743 1.00 97.44 99 GLY A C 1
ATOM 739 O O . GLY A 1 99 ? -5.170 -0.963 5.042 1.00 97.44 99 GLY A O 1
ATOM 740 N N . HIS A 1 100 ? -5.225 -2.404 6.771 1.00 97.44 100 HIS A N 1
ATOM 741 C CA . HIS A 1 100 ? -6.548 -2.071 7.295 1.00 97.44 100 HIS A CA 1
ATOM 742 C C . HIS A 1 100 ? -7.693 -2.234 6.279 1.00 97.44 100 HIS A C 1
ATOM 744 O O . HIS A 1 100 ? -8.708 -1.546 6.363 1.00 97.44 100 HIS A O 1
ATOM 750 N N . LEU A 1 101 ? -7.551 -3.173 5.336 1.00 97.69 101 LEU A N 1
ATOM 751 C CA . LEU A 1 101 ? -8.540 -3.419 4.283 1.00 97.69 101 LEU A CA 1
ATOM 752 C C . LEU A 1 101 ? -9.829 -4.071 4.825 1.00 97.69 101 LEU A C 1
ATOM 754 O O . LEU A 1 101 ? -9.824 -4.760 5.856 1.00 97.69 101 LEU A O 1
ATOM 758 N N . SER A 1 102 ? -10.956 -3.883 4.125 1.00 95.19 102 SER A N 1
ATOM 759 C CA . SER A 1 102 ? -12.286 -4.374 4.529 1.00 95.19 102 SER A CA 1
ATOM 760 C C . SER A 1 102 ? -12.756 -5.616 3.792 1.00 95.19 102 SER A C 1
ATOM 762 O O . SER A 1 102 ? -12.644 -5.608 2.551 1.00 95.19 102 SER A O 1
#

pLDDT: mean 87.49, std 15.58, range [36.66, 98.62]

Radius of gyration: 20.06 Å; chains: 1; bounding box: 36×47×68 Å

=== Feature glossary ===
The record interleaves many kinds of information about one protein. Here is each kind framed as the question it answers.

Q: What does the local fold look like, residue by residue?
A: A 3Di character summarizes, for each residue, the relative orientation of the Cα frame of its nearest spatial neighbor. Because it encodes fold topology rather than chemistry, 3Di alignments detect remote structural similarity that sequence alignment misses.

Q: Which residues are in helices, strands, or loops?
A: Secondary structure is the local, repeating backbone conformation. DSSP classifies it into eight states by reading the hydrogen-bond network: three h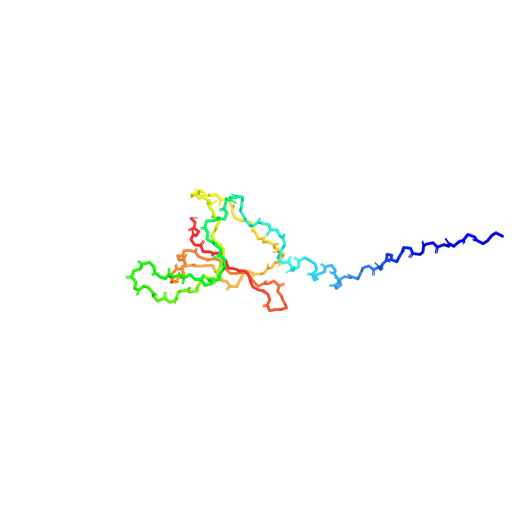elix types (H, G, I), two β types (E, B), two non-regular types (T, S), and unstructured coil (-).

Q: How big and how compact is the whole molecule?
A: Three whole-structure scalars: the radius of gyration (RMS distance of Cα from centroid, in Å), the count of Cα–Cα contacts (pairs closer than 8 Å and separated by more than four residues in sequence — i.e. tertiary, not local, contacts), and the bounding-box dimensions. Together they distinguish compact globular folds from extended fibres or disordered chains.

Q: How confident is the AlphaFold model at each residue?
A: For AlphaFold models, the B-factor field carries pLDDT — the model's own estimate of local accuracy on a 0–100 scale. Regions with pLDDT<50 should be treated as essentially unmodeled; they often correspond to intrinsically disordered segments.

Q: What family and function is it annotated with?
A: Functional annotations link the protein to curated databases. InterPro entries identify conserved domains and families by matching the sequence against member-database signatures (Pfam, PROSITE, CDD, …). Gene Ontology (GO) terms describe molecular function, biological process, and cellular component in a controlled vocabulary. CATH places the structure in a hierarchical fold classification (Class/Architecture/Topology/Homologous-superfamily). The organism is the source species.

Q: What known structures does this most resemble?
A: Nearest PDB neighbors are the top structural matches found by Foldseek when searching this structure against the entire Protein Data Bank. Each hit reports a TM-score (0 to 1; >0.5 almost always implies the same fold) and an E-value. These are *structural* homologs — they may share no detectable sequence similarity.

Q: Which residues are buried vs exposed?
A: Solvent-accessible surface area (SASA) is the area in Å² traced out by the centre of a 1.4 Å probe sphere (a water molecule) rolled over the protein's van der Waals surface (Shrake–Rupley / Lee–Richards construction). Buried residues have near-zero SASA; fully exposed residues can exceed 200 Å². The total SASA scales roughly with the number of surface residues.

Q: What are the backbone torsion angles?
A: φ (phi) and ψ (psi) are the two rotatable backbone dihedrals per residue: φ is the C(i-1)–N–Cα–C torsion, ψ is the N–Cα–C–N(i+1) torsion, both in degrees on (−180°, 180°]. α-helical residues cluster near (−60°, −45°); β-strand residues near (−120°, +130°). A Ramachandran plot is simply a scatter of (φ, ψ) for every residue.

Q: Are the domains correctly placed relative to each other?
A: Predicted aligned error is AlphaFold's pairwise confidence. Unlike pLDDT (per-residue), PAE is per-residue-pair and captures whether two parts of the structure are correctly placed relative to each other. Units are ångströms of expected positional error.

Q: What if only a Cα trace is available?
A: P-SEA three-state annotation labels each residue as helix, strand, or coil based purely on the geometry of the Cα trace. It serves as a fallback when the full backbone (and thus DSSP) is unavailable.

Q: What is the amino-acid chain?
A: This is the polypeptide sequence — one letter per residue, N-terminus first. Length ranges from a few dozen residues for small domains to over a thousand for large multi-domain proteins.

Q: What do the rendered images show?
A: The six renders are orthographic views along the three Cartesian axes in both directions. Representation (cartoon, sticks, or surface) and color scheme (sequence-rainbow or by-chain) vary across proteins so the training set covers all the common visualization conventions.

Q: What do the diagnostic plots show?
A: Plot images: a contact map (which residues are close in 3D, as an N×N binary image), a Ramachandran scatter (backbone torsion angles, revealing secondary-structure composition at a glance), and — for AlphaFold structures — a PAE heatmap (pairwise prediction confidence).

Q: How mobile is each atom in the crystal?
A: B-factor (Debye–Waller factor) reflects atomic displacement in the crystal lattice. It is an experimental observable (units Å²), not a prediction; low values mean the atom is pinned down, high values mean it moves or is heterogeneous across the crystal.

Q: Where is each backbone atom in 3D?
A: The mmCIF table is the protein's shape written out atom by atom. For each backbone N, Cα, C, and carbonyl O, it records an (x, y, z) coordinate triple in Å plus the residue type, chain letter, and residue number.